Protein AF-A0A950LNT3-F1 (afdb_monomer)

Radius of gyration: 14.47 Å; Cα contacts (8 Å, |Δi|>4): 282; chains: 1; bounding box: 39×32×35 Å

Nearest PDB structures (foldseek):
  2c9a-assembly1_A  TM=5.318E-01  e=9.061E-01  Homo sapiens
  8vvm-assembly1_I  TM=5.033E-01  e=2.236E+00  Homo sapiens
  7jz4-assembly1_A  TM=4.583E-01  e=1.997E+00  Homo sapiens
  8vvo-assembly1_I  TM=5.598E-01  e=7.738E+00  Homo sapiens
  8egw-assembly1_A  TM=3.954E-01  e=2.503E+00  Homo sapiens

Sequence (126 aa):
AANGGAAPRIEITNYDVGKGKPLAGTISKLTGRRLTLLLVDNEGVAHRLEAKALPGGDAAAFNVPLVADAASIGPLQIVIAIASVKPIAALEALRSGPIKEIAPKLVGEAAAGSVAVEAEFFKMVN

pLDDT: mean 91.19, std 10.87, range [35.56, 98.5]

Mean predicted aligned error: 4.29 Å

Solvent-accessible surface area (backbone atoms only — not comparable to full-atom values): 6882 Å² total; per-residue (Å²): 131,85,87,40,67,69,52,40,43,79,46,70,75,47,53,68,20,12,71,96,30,42,48,28,34,39,38,33,58,38,76,72,33,50,77,47,40,33,37,31,45,76,85,43,38,30,32,57,52,76,64,48,74,39,92,89,50,33,32,30,38,34,74,44,84,45,76,60,52,85,81,42,47,69,48,67,28,38,40,36,42,40,37,21,78,61,91,52,68,76,61,72,74,48,54,64,47,54,39,84,74,47,49,64,56,48,52,59,55,39,75,77,49,53,54,26,62,32,73,47,72,34,29,32,37,120

Foldseek 3Di:
DQPQQDAKDWDFPAQAAADVRWGKTKIFQLVQFDKWKWKQAPVQKIATFDWAADPPRRMTIGTGHDHDDPVQAPDKIKIKIKTFNDDQPLRVPDHMGHCVVSVVSVVVSCVVGRMHMDMDIGGYDD

Structure (mmCIF, N/CA/C/O backbone):
data_AF-A0A950LNT3-F1
#
_entry.id   AF-A0A950LNT3-F1
#
loop_
_atom_site.group_PDB
_atom_site.id
_atom_site.type_symbol
_atom_site.label_atom_id
_atom_site.label_alt_id
_atom_site.label_comp_id
_atom_site.label_asym_id
_atom_site.label_entity_id
_atom_site.label_seq_id
_atom_site.pdbx_PDB_ins_code
_atom_site.Cartn_x
_atom_site.Cartn_y
_atom_site.Cartn_z
_atom_site.occupancy
_atom_site.B_iso_or_equiv
_atom_site.auth_seq_id
_atom_site.auth_comp_id
_atom_site.auth_asym_id
_atom_site.auth_atom_id
_atom_site.pdbx_PDB_model_num
ATOM 1 N N . ALA A 1 1 ? -22.666 -10.639 11.299 1.00 35.56 1 ALA A N 1
ATOM 2 C CA . ALA A 1 1 ? -22.110 -9.930 10.130 1.00 35.56 1 ALA A CA 1
ATOM 3 C C . ALA A 1 1 ? -20.968 -9.054 10.618 1.00 35.56 1 ALA A C 1
ATOM 5 O O . ALA A 1 1 ? -21.145 -8.371 11.621 1.00 35.56 1 ALA A O 1
ATOM 6 N N . ALA A 1 2 ? -19.786 -9.149 10.011 1.00 39.47 2 ALA A N 1
ATOM 7 C CA . ALA A 1 2 ? -18.639 -8.346 10.417 1.00 39.47 2 ALA A CA 1
ATOM 8 C C . ALA A 1 2 ? -18.923 -6.871 10.091 1.00 39.47 2 ALA A C 1
ATOM 10 O O . ALA A 1 2 ? -18.948 -6.494 8.925 1.00 39.47 2 ALA A O 1
ATOM 11 N N . ASN A 1 3 ? -19.148 -6.041 11.111 1.00 41.31 3 ASN A N 1
ATOM 12 C CA . ASN A 1 3 ? -19.237 -4.585 10.964 1.00 41.31 3 ASN A CA 1
ATOM 13 C C . ASN A 1 3 ? -17.823 -3.988 10.811 1.00 41.31 3 ASN A C 1
ATOM 15 O O . ASN A 1 3 ? -17.372 -3.170 11.615 1.00 41.31 3 ASN A O 1
ATOM 19 N N . GLY A 1 4 ? -17.082 -4.453 9.805 1.00 52.75 4 GLY A N 1
ATOM 20 C CA . GLY A 1 4 ? -15.923 -3.743 9.281 1.00 52.75 4 GLY A CA 1
ATOM 21 C C . GLY A 1 4 ? -16.440 -2.727 8.271 1.00 52.75 4 GLY A C 1
ATOM 22 O O . GLY A 1 4 ? -17.150 -3.110 7.347 1.00 52.75 4 GLY A O 1
ATOM 23 N N . GLY A 1 5 ? -16.152 -1.434 8.456 1.00 63.00 5 GLY A N 1
ATOM 24 C CA . GLY A 1 5 ? -16.490 -0.419 7.449 1.00 63.00 5 GLY A CA 1
ATOM 25 C C . GLY A 1 5 ? -15.981 -0.827 6.059 1.00 63.00 5 GLY A C 1
ATOM 26 O O . GLY A 1 5 ? -15.013 -1.586 5.972 1.00 63.00 5 GLY A O 1
ATOM 27 N N . ALA A 1 6 ? -16.627 -0.336 4.994 1.00 80.88 6 ALA A N 1
ATOM 28 C CA . ALA A 1 6 ? -16.330 -0.707 3.603 1.00 80.88 6 ALA A CA 1
ATOM 29 C C . ALA A 1 6 ? -14.819 -0.764 3.321 1.00 80.88 6 ALA A C 1
ATOM 31 O O . ALA A 1 6 ? -14.066 0.030 3.884 1.00 80.88 6 ALA A O 1
ATOM 32 N N . ALA A 1 7 ? -14.355 -1.688 2.478 1.00 89.25 7 ALA A N 1
ATOM 33 C CA . ALA A 1 7 ? -12.940 -1.739 2.114 1.00 89.25 7 ALA A CA 1
ATOM 34 C C . ALA A 1 7 ? -12.467 -0.373 1.574 1.00 89.25 7 ALA A C 1
ATOM 36 O O . ALA A 1 7 ? -13.257 0.318 0.910 1.00 89.25 7 ALA A O 1
ATOM 37 N N . PRO A 1 8 ? -11.225 0.053 1.891 1.00 95.06 8 PRO A N 1
ATOM 38 C CA . PRO A 1 8 ? -10.639 1.198 1.206 1.00 95.06 8 PRO A CA 1
ATOM 39 C C . PRO A 1 8 ? -10.628 0.929 -0.305 1.00 95.06 8 PRO A C 1
ATOM 41 O O . PRO A 1 8 ? -10.735 -0.213 -0.735 1.00 95.06 8 PRO A O 1
ATOM 44 N N . ARG A 1 9 ? -10.512 1.967 -1.130 1.00 96.94 9 ARG A N 1
ATOM 45 C CA . ARG A 1 9 ? -10.362 1.794 -2.582 1.00 96.94 9 ARG A CA 1
ATOM 46 C C . ARG A 1 9 ? -9.050 2.399 -3.032 1.00 96.94 9 ARG A C 1
ATOM 48 O O . ARG A 1 9 ? -8.834 3.578 -2.770 1.00 96.94 9 ARG A O 1
ATOM 55 N N . ILE A 1 10 ? -8.220 1.612 -3.709 1.00 98.31 10 ILE A N 1
ATOM 56 C CA . ILE A 1 10 ? -6.973 2.072 -4.323 1.00 98.31 10 ILE A CA 1
ATOM 57 C C . ILE A 1 10 ? -7.261 2.441 -5.781 1.00 98.31 10 ILE A C 1
ATOM 59 O O . ILE A 1 10 ? -7.909 1.692 -6.503 1.00 98.31 10 ILE A O 1
ATOM 63 N N . GLU A 1 11 ? -6.772 3.597 -6.216 1.00 98.19 11 GLU A N 1
ATOM 64 C CA . GLU A 1 11 ? -6.774 4.007 -7.620 1.00 98.19 11 GLU A CA 1
ATOM 65 C C . GLU A 1 11 ? -5.355 4.408 -8.012 1.00 98.19 11 GLU A C 1
ATOM 67 O O . GLU A 1 11 ? -4.867 5.468 -7.607 1.00 98.19 11 GLU A O 1
ATOM 72 N N . ILE A 1 12 ? -4.681 3.540 -8.769 1.00 98.19 12 ILE A N 1
ATOM 73 C CA . ILE A 1 12 ? -3.332 3.785 -9.285 1.00 98.19 12 ILE A CA 1
ATOM 74 C C . ILE A 1 12 ? -3.426 4.634 -10.558 1.00 98.19 12 ILE A C 1
ATOM 76 O O . ILE A 1 12 ? -4.182 4.319 -11.476 1.00 98.19 12 ILE A O 1
ATOM 80 N N . THR A 1 13 ? -2.631 5.703 -10.626 1.00 97.56 13 THR A N 1
ATOM 81 C CA . THR A 1 13 ? -2.589 6.626 -11.771 1.00 97.56 13 THR A CA 1
ATOM 82 C C . THR A 1 13 ? -1.972 5.977 -13.011 1.00 97.56 13 THR A C 1
ATOM 84 O O . THR A 1 13 ? -2.427 6.218 -14.126 1.00 97.56 13 THR A O 1
ATOM 87 N N . ASN A 1 14 ? -0.922 5.172 -12.831 1.00 95.75 14 ASN A N 1
ATOM 88 C CA . ASN A 1 14 ? -0.272 4.416 -13.898 1.00 95.75 14 ASN A CA 1
ATOM 89 C C . ASN A 1 14 ? 0.212 3.057 -13.375 1.00 95.75 14 ASN A C 1
ATOM 91 O O . ASN A 1 14 ? 0.936 2.997 -12.384 1.00 95.75 14 ASN A O 1
ATOM 95 N N . TYR A 1 15 ? -0.181 1.987 -14.062 1.00 97.19 15 TYR A N 1
ATOM 96 C CA . TYR A 1 15 ? 0.144 0.606 -13.705 1.00 97.19 15 TYR A CA 1
ATOM 97 C C . TYR A 1 15 ? 1.536 0.160 -14.192 1.00 97.19 15 TYR A C 1
ATOM 99 O O . TYR A 1 15 ? 2.037 -0.857 -13.714 1.00 97.19 15 TYR A O 1
ATOM 107 N N . ASP A 1 16 ? 2.172 0.927 -15.084 1.00 97.00 16 ASP A N 1
ATOM 108 C CA . ASP A 1 16 ? 3.562 0.741 -15.512 1.00 97.00 16 ASP A CA 1
ATOM 109 C C . ASP A 1 16 ? 4.470 1.754 -14.797 1.00 97.00 16 ASP A C 1
ATOM 111 O O . ASP A 1 16 ? 4.514 2.941 -15.146 1.00 97.00 16 ASP A O 1
ATOM 115 N N . VAL A 1 17 ? 5.208 1.274 -13.799 1.00 97.31 17 VAL A N 1
ATOM 116 C CA . VAL A 1 17 ? 6.028 2.080 -12.886 1.00 97.31 17 VAL A CA 1
ATOM 117 C C . VAL A 1 17 ? 7.510 1.900 -13.196 1.00 97.31 17 VAL A C 1
ATOM 119 O O . VAL A 1 17 ? 7.968 0.800 -13.467 1.00 97.31 17 VAL A O 1
ATOM 122 N 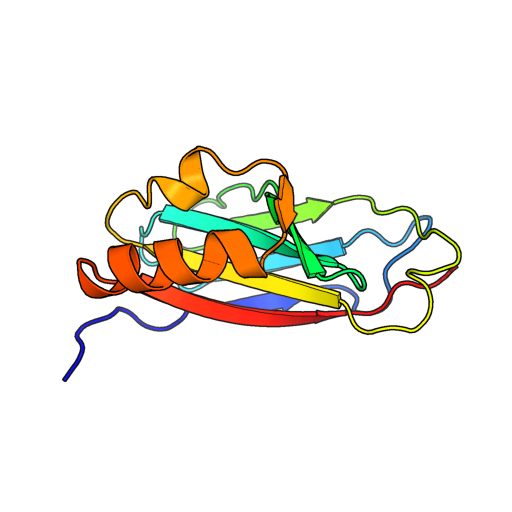N . GLY A 1 18 ? 8.294 2.969 -13.153 1.00 94.50 18 GLY A N 1
ATOM 123 C CA . GLY A 1 18 ? 9.713 2.916 -13.492 1.00 94.50 18 GLY A CA 1
ATOM 124 C C . GLY A 1 18 ? 10.362 4.291 -13.489 1.00 94.50 18 GLY A C 1
ATOM 125 O O . GLY A 1 18 ? 9.873 5.240 -12.864 1.00 94.50 18 GLY A O 1
ATOM 126 N N . LYS A 1 19 ? 11.467 4.441 -14.223 1.00 92.19 19 LYS A N 1
ATOM 127 C CA . LYS A 1 19 ? 12.209 5.704 -14.260 1.00 92.19 19 LYS A CA 1
ATOM 128 C C . LYS A 1 19 ? 11.337 6.838 -14.816 1.00 92.19 19 LYS A C 1
ATOM 130 O O . LYS A 1 19 ? 10.905 6.816 -15.962 1.00 92.19 19 LYS A O 1
ATOM 135 N N . GLY A 1 20 ? 11.080 7.854 -13.989 1.00 92.31 20 GLY A N 1
ATOM 136 C CA . GLY A 1 20 ? 10.211 8.986 -14.346 1.00 92.31 20 GLY A CA 1
ATOM 137 C C . GLY A 1 20 ? 8.707 8.671 -14.343 1.00 92.31 20 GLY A C 1
ATOM 138 O O . GLY A 1 20 ? 7.908 9.566 -14.606 1.00 92.31 20 GLY A O 1
ATOM 139 N N . LYS A 1 21 ? 8.314 7.437 -14.007 1.00 9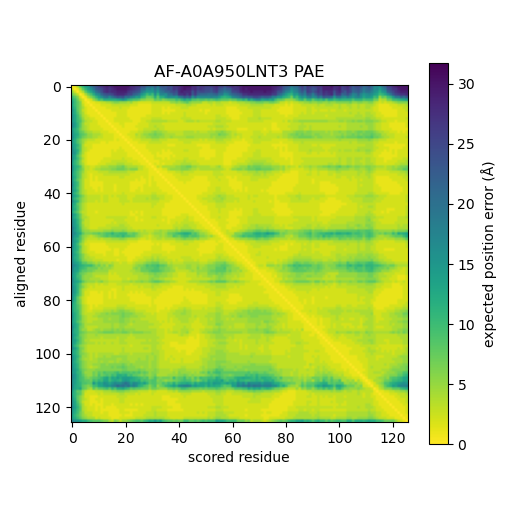5.00 21 LYS A N 1
ATOM 140 C CA . LYS A 1 21 ? 6.925 6.984 -13.860 1.00 95.00 21 LYS A CA 1
ATOM 141 C C . LYS A 1 21 ? 6.731 6.474 -12.428 1.00 95.00 21 LYS A C 1
ATOM 143 O O . LYS A 1 21 ? 6.884 5.279 -12.193 1.00 95.00 21 LYS A O 1
ATOM 148 N N . PRO A 1 22 ? 6.486 7.356 -11.447 1.00 96.81 22 PRO A N 1
ATOM 149 C CA . PRO A 1 22 ? 6.386 6.938 -10.055 1.00 96.81 22 PRO A CA 1
ATOM 150 C C . PRO A 1 22 ? 5.142 6.076 -9.816 1.00 96.81 22 PRO A C 1
ATOM 152 O O . PRO A 1 22 ? 4.141 6.196 -10.525 1.00 96.81 22 PRO A O 1
ATOM 155 N N . LEU A 1 23 ? 5.182 5.270 -8.756 1.00 98.06 23 LEU A N 1
ATOM 156 C CA . LEU A 1 23 ? 3.991 4.635 -8.212 1.00 98.06 23 LEU A CA 1
ATOM 157 C C . LEU A 1 23 ? 3.162 5.714 -7.512 1.00 98.06 23 LEU A C 1
ATOM 159 O O . LEU A 1 23 ? 3.503 6.168 -6.418 1.00 98.06 23 LEU A O 1
ATOM 163 N N . ALA A 1 24 ? 2.086 6.149 -8.157 1.00 98.31 24 ALA A N 1
ATOM 164 C CA . ALA A 1 24 ? 1.241 7.227 -7.666 1.00 98.31 24 ALA A CA 1
ATOM 165 C C . ALA A 1 24 ? -0.236 6.857 -7.748 1.00 98.31 24 ALA A C 1
ATOM 167 O O . ALA A 1 24 ? -0.647 6.102 -8.630 1.00 98.31 24 ALA A O 1
ATOM 168 N N . GLY A 1 25 ? -1.033 7.414 -6.843 1.00 98.12 25 GLY A N 1
ATOM 169 C CA . GLY A 1 25 ? -2.460 7.142 -6.798 1.00 98.12 25 GLY A CA 1
ATOM 170 C C . GLY A 1 25 ? -3.159 7.745 -5.589 1.00 98.12 25 GLY A C 1
ATOM 171 O O . GLY A 1 25 ? -2.574 8.500 -4.803 1.00 98.12 25 GLY A O 1
ATOM 172 N N . THR A 1 26 ? -4.432 7.390 -5.445 1.00 98.31 26 THR A N 1
ATOM 173 C CA . THR A 1 26 ? -5.264 7.780 -4.305 1.00 98.31 26 THR A CA 1
ATOM 174 C C . THR A 1 26 ? -5.852 6.564 -3.607 1.00 98.31 26 THR A C 1
ATOM 176 O O . THR A 1 26 ? -5.998 5.489 -4.188 1.00 98.31 26 THR A O 1
ATOM 179 N N . ILE A 1 27 ? -6.151 6.735 -2.324 1.00 98.19 27 ILE A N 1
ATOM 180 C CA . ILE A 1 27 ? -6.828 5.758 -1.482 1.00 98.19 27 ILE A CA 1
ATOM 181 C C . ILE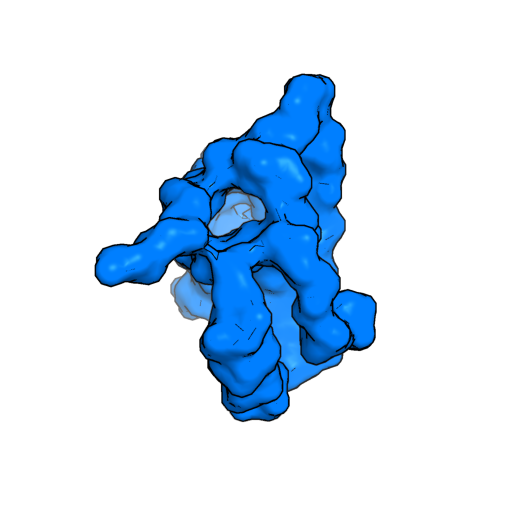 A 1 27 ? -8.038 6.466 -0.893 1.00 98.19 27 ILE A C 1
ATOM 183 O O . ILE A 1 27 ? -7.872 7.478 -0.217 1.00 98.19 27 ILE A O 1
ATOM 187 N N . SER A 1 28 ? -9.240 5.960 -1.151 1.00 96.81 28 SER A N 1
ATOM 188 C CA . SER A 1 28 ? -10.502 6.543 -0.675 1.00 96.81 28 SER A CA 1
ATOM 189 C C . SER A 1 28 ? -11.266 5.583 0.240 1.00 96.81 28 SER A C 1
ATOM 191 O O . SER A 1 28 ? -10.825 4.453 0.478 1.00 96.81 28 SER A O 1
ATOM 193 N N . LYS A 1 29 ? -12.417 6.031 0.765 1.00 94.69 29 LYS A N 1
ATOM 194 C CA . LYS A 1 29 ? -13.263 5.285 1.713 1.00 94.69 29 LYS A CA 1
ATOM 195 C C . LYS A 1 29 ? -12.542 4.968 3.025 1.00 94.69 29 LYS A C 1
ATOM 197 O O . LYS A 1 29 ? -12.768 3.918 3.630 1.00 94.69 29 LYS A O 1
ATOM 202 N N . LEU A 1 30 ? -11.647 5.841 3.489 1.00 92.75 30 LEU A N 1
ATOM 203 C CA . LEU A 1 30 ? -10.944 5.624 4.756 1.00 92.75 30 LEU A CA 1
ATOM 204 C C . LEU A 1 30 ? -11.893 5.767 5.948 1.00 92.75 30 LEU A C 1
ATOM 206 O O . LEU A 1 30 ? -11.745 5.049 6.938 1.00 92.75 30 LEU A O 1
ATOM 210 N N . THR A 1 31 ? -12.926 6.602 5.849 1.00 88.50 31 THR A N 1
ATOM 211 C CA . THR A 1 31 ? -13.964 6.835 6.866 1.00 88.50 31 THR A CA 1
ATOM 212 C C . THR A 1 31 ? -13.363 7.122 8.247 1.00 88.50 31 THR A C 1
ATOM 214 O O . THR A 1 31 ? -13.769 6.543 9.251 1.00 88.50 31 THR A O 1
ATOM 217 N N . GLY A 1 32 ? -12.315 7.954 8.289 1.00 85.94 32 GLY A N 1
ATOM 218 C CA . GLY A 1 32 ? -11.593 8.312 9.517 1.00 85.94 32 GLY A CA 1
ATOM 219 C C . GLY A 1 32 ? -10.722 7.201 10.124 1.00 85.94 32 GLY A C 1
ATOM 220 O O . GLY A 1 32 ? -10.165 7.389 11.206 1.00 85.94 32 GLY A O 1
ATOM 221 N N . ARG A 1 33 ? -10.584 6.044 9.461 1.00 90.88 33 ARG A N 1
ATOM 222 C CA . ARG A 1 33 ? -9.686 4.961 9.893 1.00 90.88 33 ARG A CA 1
ATOM 223 C C . ARG A 1 33 ? -8.229 5.315 9.621 1.00 90.88 33 ARG A C 1
ATOM 225 O O . ARG A 1 33 ? -7.905 6.032 8.677 1.00 90.88 33 ARG A O 1
ATOM 232 N N . ARG A 1 34 ? -7.339 4.745 10.431 1.00 91.81 34 ARG A N 1
ATOM 233 C CA . ARG A 1 34 ? -5.892 4.824 10.219 1.00 91.81 34 ARG A CA 1
ATOM 234 C C . ARG A 1 34 ? -5.542 4.008 8.983 1.00 91.81 34 ARG A C 1
ATOM 236 O O . ARG A 1 34 ? -5.970 2.862 8.868 1.00 91.81 34 ARG A O 1
ATOM 243 N N . LEU A 1 35 ? -4.759 4.599 8.089 1.00 94.62 35 LEU A N 1
ATOM 244 C CA . LEU A 1 35 ? -4.266 3.949 6.883 1.00 94.62 35 LEU A CA 1
ATOM 245 C C . LEU A 1 35 ? -2.815 3.508 7.082 1.00 94.62 35 LEU A C 1
ATOM 247 O O . LEU A 1 35 ? -1.968 4.299 7.492 1.00 94.62 35 LEU A O 1
ATOM 251 N N . THR A 1 36 ? -2.525 2.266 6.713 1.00 95.69 36 THR A N 1
ATOM 252 C CA . THR A 1 36 ? -1.172 1.815 6.383 1.00 95.69 36 THR A CA 1
ATOM 253 C C . THR A 1 36 ? -1.150 1.372 4.928 1.00 95.69 36 THR A C 1
ATOM 255 O O . THR A 1 36 ? -1.999 0.586 4.513 1.00 95.69 36 THR A O 1
ATOM 258 N N . LEU A 1 37 ? -0.180 1.872 4.164 1.00 97.56 37 LEU A N 1
ATOM 259 C CA . LEU A 1 37 ? 0.049 1.483 2.779 1.00 97.56 37 LEU A CA 1
ATOM 260 C C . LEU A 1 37 ? 1.315 0.635 2.700 1.00 97.56 37 LEU A C 1
ATOM 262 O O . LEU A 1 37 ? 2.362 1.045 3.206 1.00 97.56 37 LEU A O 1
ATOM 266 N N . LEU A 1 38 ? 1.215 -0.533 2.076 1.00 97.75 38 LEU A N 1
ATOM 267 C CA . LEU A 1 38 ? 2.337 -1.436 1.852 1.00 97.75 38 LEU A CA 1
ATOM 268 C C . LEU A 1 38 ? 2.555 -1.646 0.356 1.00 97.75 38 LEU A C 1
ATOM 270 O O . LEU A 1 38 ? 1.595 -1.769 -0.397 1.00 97.75 38 LEU A O 1
ATOM 274 N N . LEU A 1 39 ? 3.814 -1.741 -0.044 1.00 97.88 39 LEU A N 1
ATOM 275 C CA . LEU A 1 39 ? 4.255 -2.335 -1.299 1.00 97.88 39 LEU A CA 1
ATOM 276 C C . LEU A 1 39 ? 4.776 -3.735 -0.989 1.00 97.88 39 LEU A C 1
ATOM 278 O O . LEU A 1 39 ? 5.625 -3.856 -0.118 1.00 97.88 39 LEU A O 1
ATOM 282 N N . VAL A 1 40 ? 4.324 -4.766 -1.693 1.00 97.94 40 VAL A N 1
ATOM 283 C CA . VAL A 1 40 ? 4.953 -6.089 -1.680 1.00 97.94 40 VAL A CA 1
ATOM 284 C C . VAL A 1 40 ? 5.632 -6.300 -3.022 1.00 97.94 40 VAL A C 1
ATOM 286 O O . VAL A 1 40 ? 4.964 -6.288 -4.061 1.00 97.94 40 VAL A O 1
ATOM 289 N N . ASP A 1 41 ? 6.950 -6.459 -2.983 1.00 96.75 41 ASP A N 1
ATOM 290 C CA . ASP A 1 41 ? 7.752 -6.650 -4.184 1.00 96.75 41 ASP A CA 1
ATOM 291 C C . ASP A 1 41 ? 7.726 -8.095 -4.702 1.00 96.75 41 ASP A C 1
ATOM 293 O O . ASP A 1 41 ? 7.090 -8.991 -4.137 1.00 96.75 41 ASP A O 1
ATOM 297 N N . ASN A 1 42 ? 8.411 -8.317 -5.822 1.00 95.50 42 ASN A N 1
ATOM 298 C CA . ASN A 1 42 ? 8.504 -9.612 -6.493 1.00 95.50 42 ASN A CA 1
ATOM 299 C C . ASN A 1 42 ? 9.288 -10.670 -5.692 1.00 95.50 42 ASN A C 1
ATOM 301 O O . ASN A 1 42 ? 9.242 -11.845 -6.053 1.00 95.50 42 ASN A O 1
ATOM 305 N N . GLU A 1 43 ? 9.970 -10.285 -4.612 1.00 95.69 43 GLU A N 1
ATOM 306 C CA . GLU A 1 43 ? 10.642 -11.196 -3.678 1.00 95.69 43 GLU A CA 1
ATOM 307 C C . GLU A 1 43 ? 9.786 -11.480 -2.429 1.00 95.69 43 GLU A C 1
ATOM 309 O O . GLU A 1 43 ? 10.158 -12.277 -1.562 1.00 95.69 43 GLU A O 1
ATOM 314 N N . GLY A 1 44 ? 8.601 -10.866 -2.337 1.00 96.56 44 GLY A N 1
ATOM 315 C CA . GLY A 1 44 ? 7.701 -10.997 -1.198 1.00 96.56 44 GLY A CA 1
ATOM 316 C C . GLY A 1 44 ? 8.127 -10.161 0.009 1.00 96.56 44 GLY A C 1
ATOM 317 O O . GLY A 1 44 ? 7.708 -10.455 1.135 1.00 96.56 44 GLY A O 1
ATOM 318 N N . VAL A 1 45 ? 8.950 -9.130 -0.183 1.00 97.31 45 VAL A N 1
ATOM 319 C CA . VAL A 1 45 ? 9.289 -8.169 0.868 1.00 97.31 45 VAL A CA 1
ATOM 320 C C . VAL A 1 45 ? 8.244 -7.057 0.874 1.00 97.31 45 VAL A C 1
ATOM 322 O O . VAL A 1 45 ? 7.938 -6.444 -0.145 1.00 97.31 45 VAL A O 1
ATOM 325 N N . ALA A 1 46 ? 7.660 -6.816 2.046 1.00 97.56 46 ALA A N 1
ATOM 326 C CA . ALA A 1 46 ? 6.704 -5.749 2.273 1.00 97.56 46 ALA A CA 1
ATOM 327 C C . ALA A 1 46 ? 7.424 -4.489 2.751 1.00 97.56 46 ALA A C 1
ATOM 329 O O . ALA A 1 46 ? 8.084 -4.516 3.787 1.00 97.56 46 ALA A O 1
ATOM 330 N N . HIS A 1 47 ? 7.236 -3.377 2.050 1.00 97.19 47 HIS A N 1
ATOM 331 C CA . HIS A 1 47 ? 7.773 -2.056 2.362 1.00 97.19 47 HIS A CA 1
ATOM 332 C C . HIS A 1 47 ? 6.633 -1.118 2.740 1.00 97.19 47 HIS A C 1
ATOM 334 O O . HIS A 1 47 ? 5.629 -1.033 2.031 1.00 97.19 47 HIS A O 1
ATOM 340 N N . ARG A 1 48 ? 6.768 -0.389 3.850 1.00 96.94 48 ARG A N 1
ATOM 341 C CA . ARG A 1 48 ? 5.780 0.624 4.233 1.00 96.94 48 ARG A CA 1
ATOM 342 C C . ARG A 1 48 ? 5.970 1.868 3.373 1.00 96.94 48 ARG A C 1
ATOM 344 O O . ARG A 1 48 ? 7.049 2.452 3.357 1.00 96.94 48 ARG A O 1
ATOM 351 N N . LEU A 1 49 ? 4.904 2.285 2.700 1.00 97.19 49 LEU A N 1
ATOM 352 C CA . LEU A 1 49 ? 4.874 3.506 1.907 1.00 97.19 49 LEU A CA 1
ATOM 353 C C . LEU A 1 49 ? 4.249 4.655 2.697 1.00 97.19 49 LEU A C 1
ATOM 355 O O . LEU A 1 49 ? 3.378 4.461 3.551 1.00 97.19 49 LEU A O 1
ATOM 359 N N . GLU A 1 50 ? 4.664 5.873 2.367 1.00 95.69 50 GLU A N 1
ATOM 360 C CA . GLU A 1 50 ? 4.011 7.080 2.856 1.00 95.69 50 GLU A CA 1
ATOM 361 C C . GLU A 1 50 ? 2.810 7.438 1.976 1.00 95.69 50 GLU A C 1
ATOM 363 O O . GLU A 1 50 ? 2.908 7.531 0.751 1.00 95.69 50 GLU A O 1
ATOM 368 N N . ALA A 1 51 ? 1.674 7.694 2.621 1.00 96.38 51 ALA A N 1
ATOM 369 C CA . ALA A 1 51 ? 0.494 8.275 2.000 1.00 96.38 51 ALA A CA 1
ATOM 370 C C . ALA A 1 51 ? 0.100 9.527 2.788 1.00 96.38 51 ALA A C 1
ATOM 372 O O . ALA A 1 51 ? 0.029 9.512 4.018 1.00 96.38 51 ALA A O 1
ATOM 373 N N . LYS A 1 52 ? -0.144 10.627 2.080 1.00 96.25 52 LYS A N 1
ATOM 374 C CA . LYS A 1 52 ? -0.516 11.913 2.668 1.00 96.25 52 LYS A CA 1
ATOM 375 C C . LYS A 1 52 ? -2.030 12.016 2.725 1.00 96.25 52 LYS A C 1
ATOM 377 O O . LYS A 1 52 ? -2.688 11.876 1.697 1.00 96.25 52 LYS A O 1
ATOM 382 N N . ALA A 1 53 ? -2.574 12.275 3.909 1.00 94.56 53 ALA A N 1
ATOM 383 C CA . ALA A 1 53 ? -4.001 12.526 4.068 1.00 94.56 53 ALA A CA 1
ATOM 384 C C . ALA A 1 53 ? -4.428 13.744 3.234 1.00 94.56 53 ALA A C 1
ATOM 386 O O . ALA A 1 53 ? -3.751 14.775 3.227 1.00 94.56 53 ALA A O 1
ATOM 387 N N . LEU A 1 54 ? -5.553 13.615 2.538 1.00 94.12 54 LEU A N 1
ATOM 388 C CA . LEU A 1 54 ? -6.184 14.703 1.803 1.00 94.12 54 LEU A CA 1
ATOM 389 C C . LEU A 1 54 ? -7.166 15.463 2.713 1.00 94.12 54 LEU A C 1
ATOM 391 O O . LEU A 1 54 ? -7.630 14.912 3.721 1.00 94.12 54 LEU A O 1
ATOM 395 N N . PRO A 1 55 ? -7.511 16.723 2.379 1.00 89.88 55 PRO A N 1
ATOM 396 C CA . PRO A 1 55 ? -8.529 17.474 3.109 1.00 89.88 55 PRO A CA 1
ATOM 397 C C . PRO A 1 55 ? -9.833 16.677 3.257 1.00 89.88 55 PRO A C 1
ATOM 399 O O . PRO A 1 55 ? -10.283 16.028 2.317 1.00 89.88 55 PRO A O 1
ATOM 402 N N . GLY A 1 56 ? -10.433 16.715 4.449 1.00 83.12 56 GLY A N 1
ATOM 403 C CA . GLY A 1 56 ? -11.648 15.957 4.777 1.00 83.12 56 GLY A CA 1
ATOM 404 C C . GLY A 1 56 ? -11.407 14.566 5.380 1.00 83.12 56 GLY A C 1
ATOM 405 O O . GLY A 1 56 ? -12.332 13.998 5.948 1.00 83.12 56 GLY A O 1
ATOM 406 N N . GLY A 1 57 ? -10.182 14.029 5.328 1.00 82.38 57 GLY A N 1
ATOM 407 C CA . GLY A 1 57 ? -9.776 12.841 6.099 1.00 82.38 57 GLY A CA 1
ATOM 408 C C . GLY A 1 57 ? -10.333 11.489 5.627 1.00 82.38 57 GLY A C 1
ATOM 409 O O . GLY A 1 57 ? -9.998 10.462 6.213 1.00 82.38 57 GLY A O 1
ATOM 410 N N . ASP A 1 58 ? -11.149 11.460 4.570 1.00 92.06 58 ASP A N 1
ATOM 411 C CA . ASP A 1 58 ? -11.682 10.221 3.978 1.00 92.06 58 ASP A CA 1
ATOM 412 C C . ASP A 1 58 ? -10.777 9.626 2.884 1.00 92.06 58 ASP A C 1
ATOM 414 O O . ASP A 1 58 ? -10.990 8.501 2.424 1.00 92.06 58 ASP A O 1
ATOM 418 N N . ALA A 1 59 ? -9.742 10.361 2.478 1.00 96.06 59 ALA A N 1
ATOM 419 C CA . ALA A 1 59 ? -8.835 9.943 1.424 1.00 96.06 59 ALA A CA 1
ATOM 420 C C . ALA A 1 59 ? -7.375 10.289 1.728 1.00 96.06 59 ALA A C 1
ATOM 422 O O . ALA A 1 59 ? -7.070 11.191 2.513 1.00 96.06 59 ALA A O 1
ATOM 423 N N . ALA A 1 60 ? -6.468 9.579 1.068 1.00 97.81 60 ALA A N 1
ATOM 424 C CA . ALA A 1 60 ? -5.039 9.839 1.067 1.00 97.81 60 ALA A CA 1
ATOM 425 C C . ALA A 1 60 ? -4.479 9.720 -0.355 1.00 97.81 60 ALA A C 1
ATOM 427 O O . ALA A 1 60 ? -5.030 9.005 -1.188 1.00 97.81 60 ALA A O 1
ATOM 428 N N . ALA A 1 61 ? -3.372 10.400 -0.631 1.00 98.25 61 ALA A N 1
ATOM 429 C CA . ALA A 1 61 ? -2.638 10.288 -1.886 1.00 98.25 61 ALA A CA 1
ATOM 430 C C . ALA A 1 61 ? -1.212 9.801 -1.627 1.00 98.25 61 ALA A C 1
ATOM 432 O O . ALA A 1 61 ? -0.586 10.183 -0.636 1.00 98.25 61 ALA A O 1
ATOM 433 N N . PHE A 1 62 ? -0.684 8.988 -2.534 1.00 98.50 62 PHE A N 1
ATOM 434 C CA . PHE A 1 62 ? 0.700 8.526 -2.505 1.00 98.50 62 PHE A CA 1
ATOM 435 C C . PHE A 1 62 ? 1.380 8.838 -3.837 1.00 98.50 62 PHE A C 1
ATOM 437 O O . PHE A 1 62 ? 0.741 8.887 -4.889 1.00 98.50 62 PHE A O 1
ATOM 444 N N . ASN A 1 63 ? 2.684 9.091 -3.775 1.00 98.12 63 ASN A N 1
ATOM 445 C CA . ASN A 1 63 ? 3.533 9.311 -4.937 1.00 98.12 63 ASN A CA 1
ATOM 446 C C . ASN A 1 63 ? 4.961 8.910 -4.567 1.00 98.12 63 ASN A C 1
ATOM 448 O O . ASN A 1 63 ? 5.652 9.651 -3.866 1.00 98.12 63 ASN A O 1
ATOM 452 N N . VAL A 1 64 ? 5.368 7.721 -4.996 1.00 96.62 64 VAL A N 1
ATOM 453 C CA . VAL A 1 64 ? 6.629 7.090 -4.616 1.00 96.62 64 VAL A CA 1
ATOM 454 C C . VAL A 1 64 ? 7.452 6.849 -5.880 1.00 96.62 64 VAL A C 1
ATOM 456 O O . VAL A 1 64 ? 7.088 6.007 -6.705 1.00 96.62 64 VAL A O 1
ATOM 459 N N . PRO A 1 65 ? 8.563 7.578 -6.070 1.00 95.31 65 PRO A N 1
ATOM 460 C CA . PRO A 1 65 ? 9.522 7.255 -7.113 1.00 95.31 65 PRO A CA 1
ATOM 461 C C . PRO A 1 65 ? 10.132 5.881 -6.833 1.00 95.31 65 PRO A C 1
ATOM 463 O O . PRO A 1 65 ? 10.764 5.687 -5.797 1.00 95.31 65 PRO A O 1
ATOM 466 N N . LEU A 1 66 ? 9.945 4.943 -7.758 1.00 93.56 66 LEU A N 1
ATOM 467 C CA . LEU A 1 66 ? 10.568 3.625 -7.708 1.00 93.56 66 LEU A CA 1
ATOM 468 C C . LEU A 1 66 ? 11.564 3.495 -8.860 1.00 93.56 66 LEU A C 1
ATOM 470 O O . LEU A 1 66 ? 11.339 4.005 -9.959 1.00 93.56 66 LEU A O 1
ATOM 474 N N . VAL A 1 67 ? 12.673 2.814 -8.594 1.00 89.44 67 VAL A N 1
ATOM 475 C CA . VAL A 1 67 ? 13.678 2.470 -9.599 1.00 89.44 67 VAL A CA 1
ATOM 476 C C . VAL A 1 67 ? 13.653 0.961 -9.747 1.00 89.44 67 VAL A C 1
ATOM 478 O O . VAL A 1 67 ? 13.776 0.255 -8.752 1.00 89.44 67 VAL A O 1
ATOM 481 N N . ALA A 1 68 ? 13.457 0.486 -10.974 1.00 89.81 68 ALA A N 1
ATOM 482 C CA . ALA A 1 68 ? 13.482 -0.936 -11.261 1.00 89.81 68 ALA A CA 1
ATOM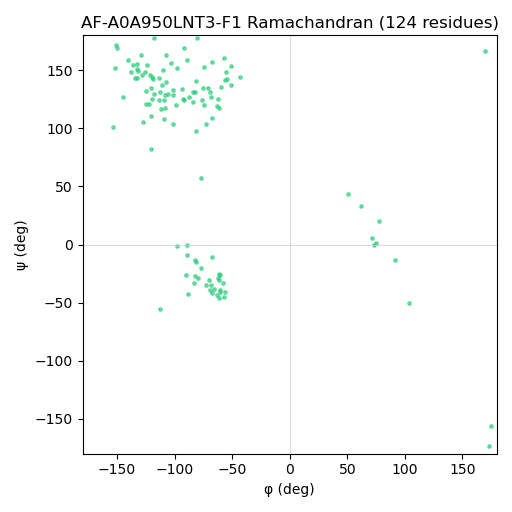 483 C C . ALA A 1 68 ? 14.917 -1.467 -11.165 1.00 89.81 68 ALA A C 1
ATOM 485 O O . ALA A 1 68 ? 15.848 -0.872 -11.714 1.00 89.81 68 ALA A O 1
ATOM 486 N N . ASP A 1 69 ? 15.077 -2.601 -10.501 1.00 90.00 69 ASP A N 1
ATOM 487 C CA . ASP A 1 69 ? 16.208 -3.495 -10.710 1.00 90.00 69 ASP A CA 1
ATOM 488 C C . ASP A 1 69 ? 15.839 -4.544 -11.776 1.00 90.00 69 ASP A C 1
ATOM 490 O O . ASP A 1 69 ? 14.684 -4.676 -12.184 1.00 90.00 69 ASP A O 1
ATOM 494 N N . ALA A 1 70 ? 16.827 -5.299 -12.256 1.00 91.25 70 ALA A N 1
ATOM 495 C CA . ALA A 1 70 ? 16.608 -6.265 -13.331 1.00 91.25 70 ALA A CA 1
ATOM 496 C C . ALA A 1 70 ? 15.614 -7.386 -12.967 1.00 91.25 70 ALA A C 1
ATOM 498 O O . ALA A 1 70 ? 14.955 -7.914 -13.860 1.00 91.25 70 ALA A O 1
ATOM 499 N N . ALA A 1 71 ? 15.508 -7.757 -11.688 1.00 92.88 71 ALA A N 1
ATOM 500 C CA . ALA A 1 71 ? 14.620 -8.816 -11.222 1.00 92.88 71 ALA A CA 1
ATOM 501 C C . ALA A 1 71 ? 13.175 -8.326 -11.035 1.00 92.88 71 ALA A C 1
ATOM 503 O O . ALA A 1 71 ? 12.247 -9.122 -11.182 1.00 92.88 71 ALA A O 1
ATOM 504 N N . SER A 1 72 ? 12.969 -7.035 -10.755 1.00 93.56 72 SER A N 1
ATOM 505 C CA . SER A 1 72 ? 11.633 -6.461 -10.560 1.00 93.56 72 SER A CA 1
ATOM 506 C C . SER A 1 72 ? 10.890 -6.120 -11.860 1.00 93.56 72 SER A C 1
ATOM 508 O O . SER A 1 72 ? 9.668 -5.960 -11.832 1.00 93.56 72 SER A O 1
ATOM 510 N N . ILE A 1 73 ? 11.569 -6.067 -13.015 1.00 95.50 73 ILE A N 1
ATOM 511 C CA . ILE A 1 73 ? 10.953 -5.784 -14.328 1.00 95.50 73 ILE A CA 1
ATOM 512 C C . ILE A 1 73 ? 10.159 -6.980 -14.850 1.00 95.50 73 ILE A C 1
ATOM 514 O O . ILE A 1 73 ? 10.722 -8.034 -15.139 1.00 95.50 73 ILE A O 1
ATOM 518 N N . GLY A 1 74 ? 8.858 -6.786 -15.079 1.00 92.69 74 GLY A N 1
ATOM 519 C CA . GLY A 1 74 ? 7.968 -7.798 -15.660 1.00 92.69 74 GLY A CA 1
ATOM 520 C C . GLY A 1 74 ? 7.035 -8.485 -14.654 1.00 92.69 74 GLY A C 1
ATOM 521 O O . GLY A 1 74 ? 5.828 -8.519 -14.931 1.00 92.69 74 GLY A O 1
ATOM 522 N N . PRO A 1 75 ? 7.523 -9.012 -13.508 1.00 96.44 75 PRO A N 1
ATOM 523 C CA . PRO A 1 75 ? 6.665 -9.515 -12.445 1.00 96.44 75 PRO A CA 1
ATOM 524 C C . PRO A 1 75 ? 5.660 -8.475 -11.944 1.00 96.44 75 PRO A C 1
ATOM 526 O O . PRO A 1 75 ? 5.923 -7.271 -11.926 1.00 96.44 75 PRO A O 1
ATOM 529 N N . LEU A 1 76 ? 4.495 -8.963 -11.518 1.00 97.06 76 LEU A N 1
ATOM 530 C CA . LEU A 1 76 ? 3.520 -8.137 -10.817 1.00 97.06 76 LEU A CA 1
ATOM 531 C C . LEU A 1 76 ? 3.986 -7.908 -9.382 1.00 97.06 76 LEU A C 1
ATOM 533 O O . LEU A 1 76 ? 4.365 -8.848 -8.685 1.00 97.06 76 LEU A O 1
ATOM 537 N N . GLN A 1 77 ? 3.884 -6.662 -8.949 1.00 97.25 77 GLN A N 1
ATOM 538 C CA . GLN A 1 77 ? 4.004 -6.256 -7.557 1.00 97.25 77 GLN A CA 1
ATOM 539 C C . GLN A 1 77 ? 2.631 -5.866 -7.020 1.00 97.25 77 GLN A C 1
ATOM 541 O O . GLN A 1 77 ? 1.701 -5.624 -7.794 1.00 97.25 77 GLN A O 1
ATOM 546 N N . ILE A 1 78 ? 2.503 -5.806 -5.697 1.00 98.19 78 ILE A N 1
ATOM 547 C CA .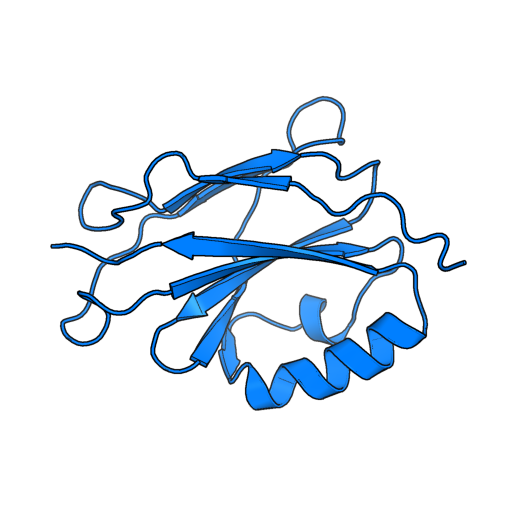 ILE A 1 78 ? 1.224 -5.558 -5.027 1.00 98.19 78 ILE A CA 1
ATOM 548 C C . ILE A 1 78 ? 1.324 -4.293 -4.189 1.00 98.19 78 ILE A C 1
ATOM 550 O O . ILE A 1 78 ? 2.269 -4.119 -3.426 1.00 98.19 78 ILE A O 1
ATOM 554 N N . VAL A 1 79 ? 0.318 -3.435 -4.267 1.00 98.19 79 VAL A N 1
ATOM 555 C CA . VAL A 1 79 ? 0.080 -2.373 -3.291 1.00 98.19 79 VAL A CA 1
ATOM 556 C C . VAL A 1 79 ? -1.100 -2.781 -2.428 1.00 98.19 79 VAL A C 1
ATOM 558 O O . VAL A 1 79 ? -2.141 -3.155 -2.953 1.00 98.19 79 VAL A O 1
ATOM 561 N N . ILE A 1 80 ? -0.950 -2.708 -1.108 1.00 97.75 80 ILE A N 1
ATOM 562 C CA . ILE A 1 80 ? -1.971 -3.111 -0.141 1.00 97.75 80 ILE A CA 1
ATOM 563 C C . ILE A 1 80 ? -2.300 -1.923 0.757 1.00 97.75 80 ILE A C 1
ATOM 565 O O . ILE A 1 80 ? -1.434 -1.407 1.465 1.00 97.75 80 ILE A O 1
ATOM 569 N N . ALA A 1 81 ? -3.564 -1.512 0.767 1.00 97.25 81 ALA A N 1
ATOM 570 C CA . ALA A 1 81 ? -4.086 -0.517 1.691 1.00 97.25 81 ALA A CA 1
ATOM 571 C C . ALA A 1 81 ? -4.800 -1.225 2.842 1.00 97.25 81 ALA A C 1
ATOM 573 O O . ALA A 1 81 ? -5.777 -1.941 2.636 1.00 97.25 81 ALA A O 1
ATOM 574 N N . ILE A 1 82 ? -4.325 -1.000 4.064 1.00 94.81 82 ILE A N 1
ATOM 575 C CA . ILE A 1 82 ? -4.904 -1.551 5.288 1.00 94.81 82 ILE A CA 1
ATOM 576 C C . ILE A 1 82 ? -5.500 -0.395 6.085 1.00 94.81 82 ILE A C 1
ATOM 578 O O . ILE A 1 82 ? -4.780 0.504 6.523 1.00 94.81 82 ILE A O 1
ATOM 582 N N . ALA A 1 83 ? -6.816 -0.423 6.276 1.00 94.06 83 ALA A N 1
ATOM 583 C CA . ALA A 1 83 ? -7.555 0.562 7.050 1.00 94.06 83 ALA A CA 1
ATOM 584 C C . ALA A 1 83 ? -8.043 -0.049 8.369 1.00 94.06 83 ALA A C 1
ATOM 586 O O . ALA A 1 83 ? -8.762 -1.051 8.369 1.00 94.06 83 ALA A O 1
ATOM 587 N N . SER A 1 84 ? -7.701 0.569 9.500 1.00 91.75 84 SER A N 1
ATOM 588 C CA . SER A 1 84 ? -8.077 0.072 10.827 1.00 91.75 84 SER A CA 1
ATOM 589 C C . SER A 1 84 ? -8.527 1.181 11.779 1.00 91.75 84 SER A C 1
ATOM 591 O O . SER A 1 84 ? -8.063 2.320 11.736 1.00 91.75 84 SER A O 1
ATOM 593 N N . VAL A 1 85 ? -9.453 0.842 12.677 1.00 89.44 85 VAL A N 1
ATOM 594 C CA . VAL A 1 85 ? -9.895 1.750 13.756 1.00 89.44 85 VAL A CA 1
ATOM 595 C C . VAL A 1 85 ? -8.915 1.782 14.933 1.00 89.44 85 VAL A C 1
ATOM 597 O O . VAL A 1 85 ? -8.796 2.795 15.617 1.00 89.44 85 VAL A O 1
ATOM 600 N N . LYS A 1 86 ? -8.194 0.679 15.165 1.00 87.94 86 LYS A N 1
ATOM 601 C CA . LYS A 1 86 ? -7.162 0.546 16.200 1.00 87.94 86 LYS A CA 1
ATOM 602 C C . LYS A 1 86 ? -5.777 0.461 15.551 1.00 87.94 86 LYS A C 1
ATOM 604 O O . LYS A 1 86 ? -5.678 -0.064 14.439 1.00 87.94 86 LYS A O 1
ATOM 609 N N . PRO A 1 87 ? -4.715 0.936 16.221 1.00 87.38 87 PRO A N 1
ATOM 610 C CA . PRO A 1 87 ? -3.348 0.672 15.787 1.00 87.38 87 PRO A CA 1
ATOM 611 C C . PRO A 1 87 ? -3.088 -0.834 15.675 1.00 87.38 87 PRO A C 1
ATOM 613 O O . PRO A 1 87 ? -3.563 -1.604 16.509 1.00 87.38 87 PRO A O 1
ATOM 616 N N . ILE A 1 88 ? -2.328 -1.226 14.655 1.00 88.56 88 ILE A N 1
ATOM 617 C CA . ILE A 1 88 ? -1.841 -2.594 14.449 1.00 88.56 88 ILE A CA 1
ATOM 618 C C . ILE A 1 88 ? -0.336 -2.540 14.712 1.00 88.56 88 ILE A C 1
ATOM 620 O O . ILE A 1 88 ? 0.409 -1.938 13.937 1.00 88.56 88 ILE A O 1
ATOM 624 N N . ALA A 1 89 ? 0.111 -3.098 15.834 1.00 88.81 89 ALA A N 1
ATOM 625 C CA . ALA A 1 89 ? 1.478 -2.953 16.326 1.00 88.81 89 ALA A CA 1
ATOM 626 C C . ALA A 1 89 ? 2.500 -3.504 15.323 1.00 88.81 89 ALA A C 1
ATOM 628 O O . ALA A 1 89 ? 3.515 -2.853 15.057 1.00 88.81 89 ALA A O 1
ATOM 629 N N . ALA A 1 90 ? 2.191 -4.648 14.701 1.00 88.12 90 ALA A N 1
ATOM 630 C CA . ALA A 1 90 ? 3.021 -5.229 13.651 1.00 88.12 90 ALA A CA 1
ATOM 631 C C . ALA A 1 90 ? 3.239 -4.279 12.455 1.00 88.12 90 ALA A C 1
ATOM 633 O O . ALA A 1 90 ? 4.317 -4.292 11.865 1.00 88.12 90 ALA A O 1
ATOM 634 N N . LEU A 1 91 ? 2.259 -3.430 12.116 1.00 89.94 91 LEU A N 1
ATOM 635 C CA . LEU A 1 91 ? 2.377 -2.442 11.034 1.00 89.94 91 LEU A CA 1
ATOM 636 C C . LEU A 1 91 ? 3.078 -1.157 11.467 1.00 89.94 91 LEU A C 1
ATOM 638 O O . LEU A 1 91 ? 3.788 -0.547 10.667 1.00 89.94 91 LEU A O 1
ATOM 642 N N . GLU A 1 92 ? 2.905 -0.733 12.719 1.00 88.81 92 GLU A N 1
ATOM 643 C CA . GLU A 1 92 ? 3.539 0.493 13.213 1.00 88.81 92 GLU A CA 1
ATOM 644 C C . GLU A 1 92 ? 5.068 0.374 13.267 1.00 88.81 92 GLU A C 1
ATOM 646 O O . GLU A 1 92 ? 5.795 1.304 12.891 1.00 88.81 92 GLU A O 1
ATOM 651 N N . ALA A 1 93 ? 5.557 -0.807 13.644 1.00 86.88 93 ALA A N 1
ATOM 652 C CA . ALA A 1 93 ? 6.979 -1.125 13.644 1.00 86.88 93 ALA A CA 1
ATOM 653 C C . ALA A 1 93 ? 7.540 -1.419 12.241 1.00 86.88 93 ALA A C 1
ATOM 655 O O . ALA A 1 93 ? 8.750 -1.319 12.033 1.00 86.88 93 ALA A O 1
ATOM 656 N N . LEU A 1 94 ? 6.688 -1.766 11.270 1.00 91.88 94 LEU A N 1
ATOM 657 C CA . LEU A 1 94 ? 7.140 -2.157 9.941 1.00 91.88 94 LEU A CA 1
ATOM 658 C C . LEU A 1 94 ? 7.744 -0.965 9.188 1.00 91.88 94 LEU A C 1
ATOM 660 O O . LEU A 1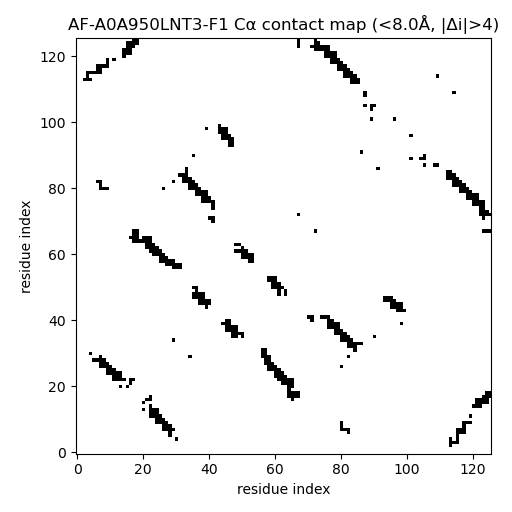 94 ? 7.134 0.098 9.036 1.00 91.88 94 LEU A O 1
ATOM 664 N N . ARG A 1 95 ? 8.965 -1.167 8.696 1.00 95.00 95 ARG A N 1
ATOM 665 C CA . ARG A 1 95 ? 9.594 -0.333 7.664 1.00 95.00 95 ARG A CA 1
ATOM 666 C C . ARG A 1 95 ? 9.744 -1.143 6.388 1.00 95.00 95 ARG A C 1
ATOM 668 O O . ARG A 1 95 ? 9.196 -0.763 5.361 1.00 95.00 95 ARG A O 1
ATOM 675 N N . SER A 1 96 ? 10.407 -2.288 6.502 1.00 96.19 96 SER A N 1
ATOM 676 C CA . SER A 1 96 ? 10.503 -3.304 5.463 1.00 96.19 96 SER A CA 1
ATOM 677 C C . SER A 1 96 ? 10.686 -4.686 6.103 1.00 96.19 96 SER A C 1
ATOM 679 O O . SER A 1 96 ? 11.215 -4.770 7.216 1.00 96.19 96 SER A O 1
ATOM 681 N N . GLY A 1 97 ? 10.237 -5.754 5.444 1.00 96.31 97 GLY A N 1
ATOM 682 C CA . GLY A 1 97 ? 10.503 -7.133 5.861 1.00 96.31 97 GLY A CA 1
ATOM 683 C C . GLY A 1 97 ? 9.678 -8.182 5.104 1.00 96.31 97 GLY A C 1
ATOM 684 O O . GLY A 1 97 ? 8.712 -7.829 4.429 1.00 96.31 97 GLY A O 1
ATOM 685 N N . PRO A 1 98 ? 10.018 -9.481 5.203 1.00 96.56 98 PRO A N 1
ATOM 686 C CA . PRO A 1 98 ? 9.318 -10.538 4.473 1.00 96.56 98 PRO A CA 1
ATOM 687 C C . PRO A 1 98 ? 7.839 -10.634 4.871 1.00 96.56 98 PRO A C 1
ATOM 689 O O . PRO A 1 98 ? 7.514 -10.853 6.042 1.00 96.56 98 PRO A O 1
ATOM 692 N N . ILE A 1 99 ? 6.918 -10.552 3.903 1.00 95.19 99 ILE A N 1
ATOM 693 C CA . ILE A 1 99 ? 5.473 -10.555 4.196 1.00 95.19 99 ILE A CA 1
ATOM 694 C C . ILE A 1 99 ? 5.026 -11.848 4.886 1.00 95.19 99 ILE A C 1
ATOM 696 O O . ILE A 1 99 ? 4.141 -11.818 5.738 1.00 95.19 99 ILE A O 1
ATOM 700 N N . LYS A 1 100 ? 5.690 -12.975 4.598 1.00 95.06 100 LYS A N 1
ATOM 701 C CA . LYS A 1 100 ? 5.418 -14.280 5.225 1.00 95.06 100 LYS A CA 1
ATOM 702 C C . LYS A 1 100 ? 5.619 -14.283 6.747 1.00 95.06 100 LYS A C 1
ATOM 704 O O . LYS A 1 100 ? 4.991 -15.076 7.438 1.00 95.06 100 LYS A O 1
ATOM 709 N N . GLU A 1 101 ? 6.475 -13.406 7.269 1.00 92.38 101 GLU A N 1
ATOM 710 C CA . GLU A 1 101 ? 6.754 -13.292 8.708 1.00 92.38 101 GLU A CA 1
ATOM 711 C C . GLU A 1 101 ? 5.810 -12.298 9.398 1.00 92.38 101 GLU A C 1
ATOM 713 O O . GLU A 1 101 ? 5.527 -12.412 10.593 1.00 92.38 101 GLU A O 1
ATOM 718 N N . ILE A 1 102 ? 5.301 -11.326 8.637 1.00 90.38 102 ILE A N 1
ATOM 719 C CA . ILE A 1 102 ? 4.433 -10.250 9.126 1.00 90.38 102 ILE A CA 1
ATOM 720 C C . ILE A 1 102 ? 2.959 -10.675 9.081 1.00 90.38 102 ILE A C 1
ATOM 722 O O . ILE A 1 102 ? 2.214 -10.435 10.032 1.00 90.38 102 ILE A O 1
ATOM 726 N N . ALA A 1 103 ? 2.534 -11.338 8.003 1.00 90.44 103 ALA A N 1
ATOM 727 C CA . ALA A 1 103 ? 1.141 -11.698 7.753 1.00 90.44 103 ALA A CA 1
ATOM 728 C C . ALA A 1 103 ? 0.487 -12.527 8.879 1.00 90.44 103 ALA A C 1
ATOM 730 O O . ALA A 1 103 ? -0.641 -12.203 9.250 1.00 90.44 103 ALA A O 1
ATOM 731 N N . PRO A 1 104 ? 1.148 -13.522 9.506 1.00 90.19 104 PRO A N 1
ATOM 732 C CA . PRO A 1 104 ? 0.540 -14.253 10.620 1.00 90.19 104 PRO A CA 1
ATOM 733 C C . PRO A 1 104 ? 0.195 -13.350 11.815 1.00 90.19 104 PRO A C 1
ATOM 735 O O . PRO A 1 104 ? -0.869 -13.495 12.416 1.00 90.19 104 PRO A O 1
ATOM 738 N N . LYS A 1 105 ? 1.062 -12.375 12.130 1.00 86.19 105 LYS A N 1
ATOM 739 C CA . LYS A 1 105 ? 0.822 -11.394 13.202 1.00 86.19 105 LYS A CA 1
ATOM 740 C C . LYS A 1 105 ? -0.336 -10.468 12.841 1.00 86.19 105 LYS A C 1
ATOM 742 O O . LYS A 1 105 ? -1.205 -10.222 13.673 1.00 86.19 105 LYS A O 1
ATOM 747 N N . LEU A 1 106 ? -0.387 -10.030 11.580 1.00 85.44 106 LEU A N 1
ATOM 748 C CA . LEU A 1 106 ? -1.486 -9.222 11.053 1.00 85.44 106 LEU A CA 1
ATOM 749 C C . LEU A 1 106 ? -2.837 -9.910 11.200 1.00 85.44 106 LEU A C 1
ATOM 751 O O . LEU A 1 106 ? -3.785 -9.266 11.629 1.00 85.44 106 LEU A O 1
ATOM 755 N N . VAL A 1 107 ? -2.931 -11.201 10.877 1.00 85.06 107 VAL A N 1
ATOM 756 C CA . VAL A 1 107 ? -4.182 -11.961 11.013 1.00 85.06 107 VAL A CA 1
ATOM 757 C C . VAL A 1 107 ? -4.621 -12.034 12.477 1.00 85.06 107 VAL A C 1
ATOM 759 O O . VAL A 1 107 ? -5.795 -11.809 12.771 1.00 85.06 107 VAL A O 1
ATOM 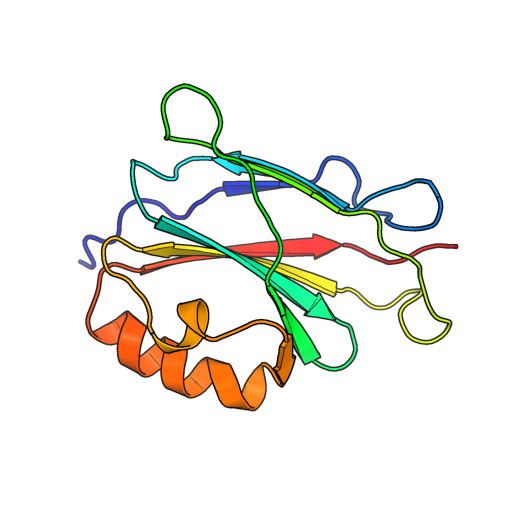762 N N . GLY A 1 108 ? -3.687 -12.285 13.401 1.00 82.38 108 GLY A N 1
ATOM 763 C CA . GLY A 1 108 ? -3.978 -12.307 14.837 1.00 82.38 108 GLY A CA 1
ATOM 764 C C . GLY A 1 108 ? -4.490 -10.963 15.367 1.00 82.38 108 GLY A C 1
ATOM 765 O O . GLY A 1 108 ? -5.495 -10.916 16.074 1.00 82.38 108 GLY A O 1
ATOM 766 N N . GLU A 1 109 ? -3.842 -9.860 14.988 1.00 81.19 109 GLU A N 1
ATOM 767 C CA . GLU A 1 109 ? -4.241 -8.510 15.406 1.00 81.19 109 GLU A CA 1
ATOM 768 C C . GLU A 1 109 ? -5.523 -8.030 14.703 1.00 81.19 109 GLU A C 1
ATOM 770 O O . GLU A 1 109 ? -6.358 -7.362 15.319 1.00 81.19 109 GLU A O 1
ATOM 775 N N . ALA A 1 110 ? -5.729 -8.411 13.438 1.00 77.94 110 ALA A N 1
ATOM 776 C CA . ALA A 1 110 ? -6.934 -8.091 12.678 1.00 77.94 110 ALA A CA 1
ATOM 777 C C . ALA A 1 110 ? -8.170 -8.812 13.221 1.00 77.94 110 ALA A C 1
ATOM 779 O O . ALA A 1 110 ? -9.240 -8.217 13.258 1.00 77.94 110 ALA A O 1
ATOM 780 N N . ALA A 1 111 ? -8.041 -10.047 13.716 1.00 75.81 111 ALA A N 1
ATOM 781 C CA . ALA A 1 111 ? -9.148 -10.742 14.375 1.00 75.81 111 ALA A CA 1
ATOM 782 C C . ALA A 1 111 ? -9.650 -10.004 15.636 1.00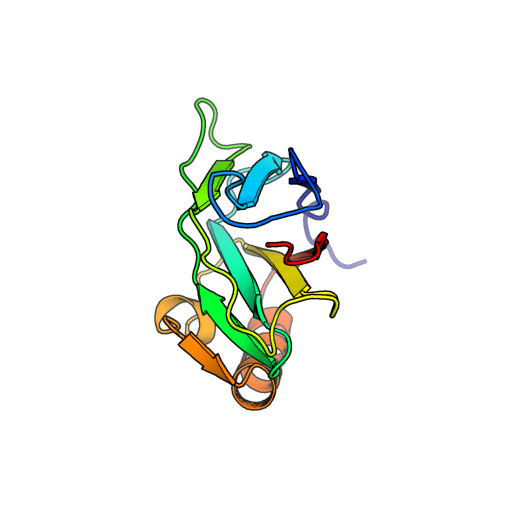 75.81 111 ALA A C 1
ATOM 784 O O . ALA A 1 111 ? -10.814 -10.139 16.013 1.00 75.81 111 ALA A O 1
ATOM 785 N N . ALA A 1 112 ? -8.796 -9.196 16.273 1.00 71.38 112 ALA A N 1
ATOM 786 C CA . AL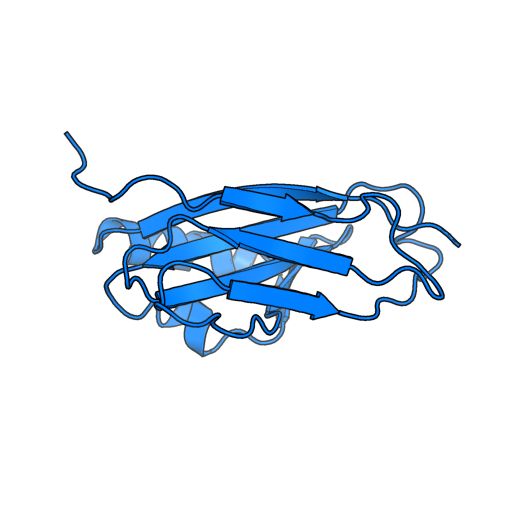A A 1 112 ? -9.118 -8.425 17.474 1.00 71.38 112 ALA A CA 1
ATOM 787 C C . ALA A 1 112 ? -9.687 -7.013 17.190 1.00 71.38 112 ALA A C 1
ATOM 789 O O . ALA A 1 112 ? -10.002 -6.266 18.130 1.00 71.38 112 ALA A O 1
ATOM 790 N N . GLY A 1 113 ? -9.824 -6.609 15.920 1.00 69.06 113 GLY A N 1
ATOM 791 C CA . GLY A 1 113 ? -10.261 -5.262 15.539 1.00 69.06 113 GLY A CA 1
ATOM 792 C C . GLY A 1 113 ? -11.030 -5.184 14.217 1.00 69.06 113 GLY A C 1
ATOM 793 O O . GLY A 1 113 ? -11.085 -6.127 13.442 1.00 69.06 113 GLY A O 1
ATOM 794 N N . SER A 1 114 ? -11.635 -4.027 13.931 1.00 83.38 114 SER A N 1
ATOM 795 C CA . SER A 1 114 ? -12.228 -3.770 12.610 1.00 83.38 114 SER A CA 1
ATOM 796 C C . SER A 1 114 ? -11.135 -3.330 11.636 1.00 83.38 114 SER A C 1
ATOM 798 O O . SER A 1 114 ? -10.750 -2.156 11.617 1.00 83.38 114 SER A O 1
ATOM 800 N N . VAL A 1 115 ? -10.640 -4.284 10.850 1.00 89.50 115 VAL A N 1
ATOM 801 C CA . VAL A 1 115 ? -9.668 -4.080 9.769 1.00 89.50 115 VAL A CA 1
ATOM 802 C C . VAL A 1 115 ? -10.357 -4.312 8.429 1.00 89.50 115 VAL A C 1
ATOM 804 O O . VAL A 1 115 ? -11.129 -5.256 8.282 1.00 89.50 115 VAL A O 1
ATOM 807 N N . ALA A 1 116 ? -10.077 -3.455 7.453 1.00 91.19 116 ALA A N 1
ATOM 808 C CA . ALA A 1 116 ? -10.444 -3.676 6.062 1.00 91.19 116 ALA A CA 1
ATOM 809 C C . ALA A 1 116 ? -9.215 -3.493 5.174 1.00 91.19 116 ALA A C 1
ATOM 811 O O . ALA A 1 116 ? -8.343 -2.675 5.474 1.00 91.19 116 ALA A O 1
ATOM 812 N N . VAL A 1 117 ? -9.148 -4.269 4.099 1.00 93.88 117 VAL A N 1
ATOM 813 C CA . VAL A 1 117 ? -7.980 -4.349 3.224 1.00 93.88 117 VAL A CA 1
ATOM 814 C C . VAL A 1 117 ? -8.437 -4.244 1.778 1.00 93.88 117 VAL A C 1
ATOM 816 O O . VAL A 1 117 ? -9.487 -4.780 1.438 1.00 93.88 117 VAL A O 1
ATOM 819 N N . GLU A 1 118 ? -7.634 -3.575 0.962 1.00 96.75 118 GLU A N 1
ATOM 820 C CA . GLU A 1 118 ? -7.716 -3.577 -0.498 1.00 96.75 118 GLU A CA 1
ATOM 821 C C . GLU A 1 118 ? -6.320 -3.825 -1.061 1.00 96.75 118 GLU A C 1
ATOM 823 O O . GLU A 1 118 ? -5.326 -3.427 -0.442 1.00 96.75 118 GLU A O 1
ATOM 828 N N . ALA A 1 119 ? -6.239 -4.472 -2.219 1.00 97.62 119 ALA A N 1
ATOM 829 C CA . ALA A 1 119 ? -4.986 -4.684 -2.922 1.00 97.62 119 ALA A CA 1
ATOM 830 C C . ALA A 1 119 ? -5.138 -4.380 -4.412 1.00 97.62 119 ALA A C 1
ATOM 832 O O . ALA A 1 119 ? -6.159 -4.703 -5.009 1.00 97.62 119 ALA A O 1
ATOM 833 N N . GLU A 1 120 ? -4.093 -3.811 -4.999 1.00 98.31 120 GLU A N 1
ATOM 834 C CA . GLU A 1 120 ? -3.974 -3.586 -6.437 1.00 98.31 120 GLU A CA 1
ATOM 835 C C . GLU A 1 120 ? -2.609 -4.042 -6.934 1.00 98.31 120 GLU A C 1
ATOM 837 O O . GLU A 1 120 ? -1.636 -4.080 -6.176 1.00 98.31 120 GLU A O 1
ATOM 842 N N . PHE A 1 121 ? -2.534 -4.380 -8.218 1.00 98.12 121 PHE A N 1
ATOM 843 C CA . PHE A 1 121 ? -1.284 -4.794 -8.845 1.00 98.12 121 PHE A CA 1
ATOM 844 C C . PHE A 1 121 ? -0.687 -3.679 -9.691 1.00 98.12 121 PHE A C 1
ATOM 846 O O . PHE A 1 121 ? -1.401 -2.827 -10.200 1.00 98.12 121 PHE A O 1
ATOM 853 N N . PHE A 1 122 ? 0.621 -3.723 -9.907 1.00 97.88 122 PHE A N 1
ATOM 854 C CA . PHE A 1 122 ? 1.305 -2.926 -10.925 1.00 97.88 122 PHE A CA 1
ATOM 855 C C . PHE A 1 122 ? 2.551 -3.676 -11.413 1.00 97.88 122 PHE A C 1
ATOM 857 O O . PHE A 1 122 ? 2.916 -4.716 -10.857 1.00 97.88 122 PHE A O 1
ATOM 864 N N . LYS A 1 123 ? 3.206 -3.175 -12.460 1.00 97.50 123 LYS A N 1
ATOM 865 C CA . LYS A 1 123 ? 4.447 -3.747 -13.001 1.00 97.50 123 LYS A CA 1
ATOM 866 C C . LYS A 1 123 ? 5.568 -2.728 -12.969 1.00 97.50 123 LYS A C 1
ATOM 868 O O . LYS A 1 123 ? 5.328 -1.545 -13.213 1.00 97.50 123 LYS A O 1
ATOM 873 N N . MET A 1 124 ? 6.796 -3.198 -12.747 1.00 97.00 124 MET A N 1
ATOM 874 C CA . MET A 1 124 ? 7.959 -2.379 -13.082 1.00 97.00 124 MET A CA 1
ATOM 875 C C . MET A 1 124 ? 8.271 -2.476 -14.567 1.00 97.00 124 MET A C 1
ATOM 877 O O . MET A 1 124 ? 8.231 -3.556 -15.164 1.00 97.00 124 MET A O 1
ATOM 881 N N . VAL A 1 125 ? 8.647 -1.336 -15.124 1.00 95.00 125 VAL A N 1
ATOM 882 C CA . VAL A 1 125 ? 9.175 -1.164 -16.472 1.00 95.00 125 VAL A CA 1
ATOM 883 C C . VAL A 1 125 ? 10.478 -0.364 -16.409 1.00 95.00 125 VAL A C 1
ATOM 885 O O . VAL A 1 125 ? 10.774 0.288 -15.404 1.00 95.00 125 VAL A O 1
ATOM 888 N N . ASN A 1 126 ? 11.254 -0.421 -17.492 1.00 88.19 126 ASN A N 1
ATOM 889 C CA . ASN A 1 126 ? 12.467 0.388 -17.659 1.00 88.19 126 ASN A CA 1
ATOM 890 C C . ASN A 1 126 ? 12.168 1.891 -17.759 1.00 88.19 126 ASN A C 1
ATOM 892 O O . ASN A 1 126 ? 11.151 2.252 -18.401 1.00 88.19 126 ASN A O 1
#

Secondary structure (DSSP, 8-state):
--------EEEES-SEEBTTB-EEEEEE--TTPEEEEEEE-TTSEEEEEP-EEPTTSS-EEEEE-----TTTBSSEEEEEEEEESS--HHHHS-SEEEHHHHHHHHHHHHHTS-EEEEEEEEEE--